Protein AF-A0A819VHS1-F1 (afdb_monomer)

pLDDT: mean 75.36, std 14.74, range [36.22, 89.0]

Mean predicted aligned error: 9.91 Å

Secondary structure (DSSP, 8-state):
---HHHHHHHHHHHHHHHHHHHHHHHHHHHH-GGGSS--------------HHHHHHHHHHHHHHHHHHHHHGGGS-HHHHHHHHHHHHHTTEETTTTEE-S---HHHHHHHHHHHHHT-

Sequence (120 aa):
MASDTDNKYLKRCLQKIIEAVNKTIDALVVINPVNSEMLPLDTDNNTFSLNEQEIKLIDDLKTTIENLLNENLSRLSGICQKYLLNFLHQYEYDSQEKKFKTNFNQSILSAFQRDLQSML

Nearest PDB structures (foldseek):
  6r80-assembly1_A-2  TM=2.748E-01  e=4.257E+00  Homo sapiens
  6kn5-assembly1_A  TM=2.823E-01  e=5.343E+00  Homo sapiens

Foldseek 3Di:
DFDPVLVVLLVVLLVQLLVLLVVLLVVVCVVCVPPPDDDDDDDDDDDPDPDPVNQVSVVVSQVSNLVSCVVRLVVHDPVSNVVVVVLVVVQVQDPVVSGGPDPDDSVNSVVSSVVSVVVD

Solvent-accessible surface area (backbone atoms only — not comparable to full-atom values): 7228 Å² total; per-residue (Å²): 131,86,50,78,66,38,53,52,53,48,49,53,50,54,49,54,44,47,53,51,49,50,53,46,50,53,50,48,46,68,75,51,56,80,81,79,63,96,74,80,94,74,91,77,95,72,79,91,68,76,50,75,66,53,52,49,49,51,51,52,45,51,53,50,46,40,50,52,43,69,73,45,45,84,74,34,48,70,66,57,37,50,54,52,48,58,54,41,40,77,57,43,34,37,82,88,80,56,41,69,71,54,84,76,46,73,70,54,49,56,48,50,48,53,54,54,61,73,74,109

Structure (mmCIF, N/CA/C/O backbone):
data_AF-A0A819VHS1-F1
#
_entry.id   AF-A0A819VHS1-F1
#
loop_
_atom_site.group_PDB
_atom_site.id
_atom_site.type_symbol
_atom_site.label_atom_id
_atom_site.label_alt_id
_atom_site.label_comp_id
_atom_site.label_asym_id
_atom_site.label_entity_id
_atom_site.label_seq_id
_atom_site.pdbx_PDB_ins_code
_atom_site.Cartn_x
_atom_site.Cartn_y
_atom_site.Cartn_z
_atom_site.occupancy
_atom_site.B_iso_or_equiv
_atom_site.auth_seq_id
_atom_site.auth_comp_id
_atom_site.auth_asym_id
_atom_site.auth_atom_id
_atom_site.pdbx_PDB_model_num
ATOM 1 N N . MET A 1 1 ? -14.353 -3.912 20.338 1.00 47.12 1 MET A N 1
ATOM 2 C CA . MET A 1 1 ? -14.991 -4.448 19.116 1.00 47.12 1 MET A CA 1
ATOM 3 C C . MET A 1 1 ? -14.845 -3.384 18.043 1.00 47.12 1 MET A C 1
ATOM 5 O O . MET A 1 1 ? -15.204 -2.251 18.327 1.00 47.12 1 MET A O 1
ATOM 9 N N . ALA A 1 2 ? -14.227 -3.687 16.898 1.00 51.56 2 ALA A N 1
ATOM 10 C CA . ALA A 1 2 ? -14.197 -2.747 15.774 1.00 51.56 2 ALA A CA 1
ATOM 11 C C . ALA A 1 2 ? -15.613 -2.649 15.191 1.00 51.56 2 ALA A C 1
ATOM 13 O O . ALA A 1 2 ? -16.274 -3.676 15.036 1.00 51.56 2 ALA A O 1
ATOM 14 N N . SER A 1 3 ? -16.099 -1.439 14.933 1.00 63.16 3 SER A N 1
ATOM 15 C CA . SER A 1 3 ? -17.453 -1.228 14.415 1.00 63.16 3 SER A CA 1
ATOM 16 C C . SER A 1 3 ? -17.517 -1.688 12.953 1.00 63.16 3 SER A C 1
ATOM 18 O O . SER A 1 3 ? -16.531 -1.556 12.229 1.00 63.16 3 SER A O 1
ATOM 20 N N . ASP A 1 4 ? -18.668 -2.160 12.467 1.00 66.50 4 ASP A N 1
ATOM 21 C CA . ASP A 1 4 ? -18.880 -2.515 11.046 1.00 66.50 4 ASP A CA 1
ATOM 22 C C . ASP A 1 4 ? -18.403 -1.419 10.067 1.00 66.50 4 ASP A C 1
ATOM 24 O O . ASP A 1 4 ? -17.891 -1.683 8.978 1.00 66.50 4 ASP A O 1
ATOM 28 N N . THR A 1 5 ? -18.525 -0.161 10.490 1.00 68.12 5 THR A N 1
ATOM 29 C CA . THR A 1 5 ? -18.048 1.025 9.776 1.00 68.12 5 THR A CA 1
ATOM 30 C C . THR A 1 5 ? -16.520 1.090 9.675 1.00 68.12 5 THR A C 1
ATOM 32 O O . THR A 1 5 ? -15.994 1.383 8.602 1.00 68.12 5 THR A O 1
ATOM 35 N N . ASP A 1 6 ? -15.798 0.774 10.754 1.00 66.94 6 ASP A N 1
ATOM 36 C CA . ASP A 1 6 ? -14.328 0.752 10.781 1.00 66.94 6 ASP A CA 1
ATOM 37 C C . ASP A 1 6 ? -13.774 -0.302 9.820 1.00 66.94 6 ASP A C 1
ATOM 39 O O . ASP A 1 6 ? -12.803 -0.059 9.102 1.00 66.94 6 ASP A O 1
ATOM 43 N N . ASN A 1 7 ? -14.445 -1.454 9.757 1.00 72.00 7 ASN A N 1
ATOM 44 C CA . AS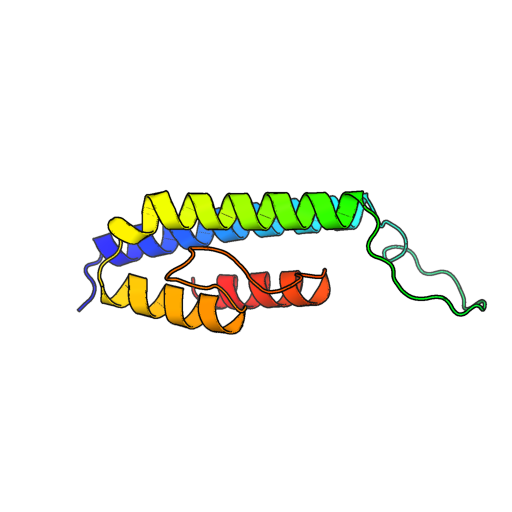N A 1 7 ? -14.056 -2.552 8.884 1.00 72.00 7 ASN A CA 1
ATOM 45 C C . ASN A 1 7 ? -14.247 -2.186 7.400 1.00 72.00 7 ASN A C 1
ATOM 47 O O . ASN A 1 7 ? -13.381 -2.455 6.570 1.00 72.00 7 ASN A O 1
ATOM 51 N N . LYS A 1 8 ? -15.324 -1.462 7.060 1.00 80.31 8 LYS A N 1
ATOM 52 C CA . LYS A 1 8 ? -15.535 -0.931 5.700 1.00 80.31 8 LYS A CA 1
ATOM 53 C C . LYS A 1 8 ? -14.456 0.070 5.283 1.00 80.31 8 LYS A C 1
ATOM 55 O O . LYS A 1 8 ? -13.996 0.017 4.142 1.00 80.31 8 LYS A O 1
ATOM 60 N N . TYR A 1 9 ? -14.042 0.969 6.178 1.00 79.44 9 TYR A N 1
ATOM 61 C CA . TYR A 1 9 ? -12.977 1.931 5.876 1.00 79.44 9 TYR A CA 1
ATOM 62 C C . TYR A 1 9 ? -11.613 1.258 5.728 1.00 79.44 9 TYR A C 1
ATOM 64 O O . TYR A 1 9 ? -10.888 1.577 4.784 1.00 79.44 9 TYR A O 1
ATOM 72 N N . LEU A 1 10 ? -11.291 0.294 6.598 1.00 80.19 10 LEU A N 1
ATOM 73 C CA . LEU A 1 10 ? -10.068 -0.499 6.489 1.00 80.19 10 LEU A CA 1
ATOM 74 C C . LEU A 1 10 ? -10.034 -1.268 5.167 1.00 80.19 10 LEU A C 1
ATOM 76 O O . LEU A 1 10 ? -9.073 -1.134 4.413 1.00 80.19 10 LEU A O 1
ATOM 80 N N . LYS A 1 11 ? -11.114 -1.987 4.843 1.00 83.75 11 LYS A N 1
ATOM 81 C CA . LYS A 1 11 ? -11.235 -2.757 3.601 1.00 83.75 11 LYS A CA 1
ATOM 82 C C . LYS A 1 11 ? -11.038 -1.872 2.372 1.00 83.75 11 LYS A C 1
ATOM 84 O O . LYS A 1 11 ? -10.274 -2.219 1.478 1.00 83.75 11 LYS A O 1
ATOM 89 N N . ARG A 1 12 ? -11.656 -0.685 2.356 1.00 84.94 12 ARG A N 1
ATOM 90 C CA . ARG A 1 12 ? -11.508 0.282 1.259 1.00 84.94 12 ARG A CA 1
ATOM 91 C C . ARG A 1 12 ? -10.085 0.841 1.151 1.00 84.94 12 ARG A C 1
ATOM 93 O O . ARG A 1 12 ? -9.609 1.054 0.041 1.00 84.94 12 ARG A O 1
ATOM 100 N N . CYS A 1 13 ? -9.420 1.093 2.279 1.00 84.88 13 CYS A N 1
ATOM 101 C CA . CYS A 1 13 ? -8.026 1.538 2.301 1.00 84.88 13 CYS A CA 1
ATOM 102 C C . CYS A 1 13 ? -7.103 0.458 1.717 1.00 84.88 13 CYS A C 1
ATOM 104 O O . CYS A 1 13 ? -6.361 0.726 0.774 1.00 84.88 13 CYS A O 1
ATOM 106 N N . LEU A 1 14 ? -7.232 -0.779 2.206 1.00 84.94 14 LEU A N 1
ATOM 107 C CA . LEU A 1 14 ? -6.472 -1.934 1.728 1.00 84.94 14 LEU A CA 1
ATOM 108 C C . LEU A 1 14 ? -6.696 -2.184 0.232 1.00 84.94 14 LEU A C 1
ATOM 110 O O . LEU A 1 14 ? -5.733 -2.365 -0.503 1.00 84.94 14 LEU A O 1
ATOM 114 N N . GLN A 1 15 ? -7.943 -2.110 -0.245 1.00 86.88 15 GLN A N 1
ATOM 115 C CA . GLN A 1 15 ? -8.264 -2.259 -1.668 1.00 86.88 15 GLN A CA 1
ATOM 116 C C . GLN A 1 15 ? -7.560 -1.220 -2.546 1.00 86.88 15 GLN A C 1
ATOM 118 O O . GLN A 1 15 ? -6.989 -1.586 -3.568 1.00 86.88 15 GLN A O 1
ATOM 123 N N . LYS A 1 16 ? -7.533 0.055 -2.132 1.00 86.81 16 LYS A N 1
ATOM 124 C CA . LYS A 1 16 ? -6.816 1.101 -2.878 1.00 86.81 16 LYS A CA 1
ATOM 125 C C . LYS A 1 16 ? -5.309 0.851 -2.930 1.00 86.81 16 LYS A C 1
ATOM 127 O O . LYS A 1 16 ? -4.693 1.088 -3.965 1.00 86.81 16 LYS A O 1
ATOM 132 N N . ILE A 1 17 ? -4.725 0.385 -1.824 1.00 86.25 17 ILE A N 1
ATOM 133 C CA . ILE A 1 17 ? -3.302 0.030 -1.764 1.00 86.25 17 ILE A CA 1
ATOM 134 C C . ILE A 1 17 ? -3.030 -1.151 -2.704 1.00 86.25 17 ILE A C 1
ATOM 136 O O . ILE A 1 17 ? -2.105 -1.081 -3.504 1.00 86.25 17 ILE A O 1
ATOM 140 N N . ILE A 1 18 ? -3.867 -2.191 -2.680 1.00 86.12 18 ILE A N 1
ATOM 141 C CA . ILE A 1 18 ? -3.744 -3.353 -3.574 1.00 86.12 18 ILE A CA 1
ATOM 142 C C . ILE A 1 18 ? -3.876 -2.944 -5.043 1.00 86.12 18 ILE A C 1
ATOM 144 O O . ILE A 1 18 ? -3.087 -3.397 -5.863 1.00 86.12 18 ILE A O 1
ATOM 148 N N . GLU A 1 19 ? -4.823 -2.071 -5.393 1.00 87.62 19 GLU A N 1
ATOM 149 C CA . GLU A 1 19 ? -4.942 -1.553 -6.762 1.00 87.62 19 GLU A CA 1
ATOM 150 C C . GLU A 1 19 ? -3.685 -0.798 -7.207 1.00 87.62 19 GLU A C 1
ATOM 152 O O . GLU A 1 19 ? -3.254 -0.962 -8.348 1.00 87.62 19 GLU A O 1
ATOM 157 N N . ALA A 1 20 ? -3.088 0.013 -6.327 1.00 85.56 20 ALA A N 1
ATOM 158 C CA . ALA A 1 20 ? -1.840 0.708 -6.629 1.00 85.56 20 ALA A CA 1
ATOM 159 C C . ALA A 1 20 ? -0.691 -0.288 -6.846 1.00 85.56 20 ALA A C 1
ATOM 161 O O . ALA A 1 20 ? 0.013 -0.197 -7.849 1.00 85.56 20 ALA A O 1
ATOM 162 N N . VAL A 1 21 ? -0.557 -1.281 -5.962 1.00 85.00 21 VAL A N 1
ATOM 163 C CA . VAL A 1 21 ? 0.468 -2.330 -6.065 1.00 85.00 21 VAL A CA 1
ATOM 164 C C . VAL A 1 21 ? 0.296 -3.146 -7.348 1.00 85.00 21 VAL A C 1
ATOM 166 O O . VAL A 1 21 ? 1.271 -3.335 -8.068 1.00 85.00 21 VAL A O 1
ATOM 169 N N . ASN A 1 22 ? -0.928 -3.570 -7.681 1.00 84.56 22 ASN A N 1
ATOM 170 C CA . ASN A 1 22 ? -1.216 -4.312 -8.911 1.00 84.56 22 ASN A CA 1
ATOM 171 C C . ASN A 1 22 ? -0.817 -3.510 -10.152 1.00 84.56 22 ASN A C 1
ATOM 173 O O . ASN A 1 22 ? -0.108 -4.030 -11.003 1.00 84.56 22 ASN A O 1
ATOM 177 N N . LYS A 1 23 ? -1.196 -2.225 -10.220 1.00 84.81 23 LYS A N 1
ATOM 178 C CA . LYS A 1 23 ? -0.819 -1.349 -11.341 1.00 84.81 23 LYS A CA 1
ATOM 179 C C . LYS A 1 23 ? 0.692 -1.230 -11.501 1.00 84.81 23 LYS A C 1
ATOM 181 O O . LYS A 1 23 ? 1.182 -1.226 -12.626 1.00 84.81 23 LYS A O 1
ATOM 186 N N . THR A 1 24 ? 1.426 -1.131 -10.396 1.00 83.25 24 THR A N 1
ATOM 187 C CA . THR A 1 24 ? 2.890 -1.079 -10.437 1.00 83.25 24 THR A CA 1
ATOM 188 C C . THR A 1 24 ? 3.487 -2.415 -10.863 1.00 83.25 24 THR A C 1
ATOM 190 O O . THR A 1 24 ? 4.408 -2.414 -11.670 1.00 83.25 24 THR A O 1
ATOM 193 N N . ILE A 1 25 ? 2.959 -3.547 -10.389 1.00 81.00 25 ILE A N 1
ATOM 194 C CA . ILE A 1 25 ? 3.399 -4.880 -10.828 1.00 81.00 25 ILE A CA 1
ATOM 195 C C . ILE A 1 25 ? 3.148 -5.059 -12.329 1.00 81.00 25 ILE A C 1
ATOM 197 O O . ILE A 1 25 ? 4.067 -5.450 -13.043 1.00 81.00 25 ILE A O 1
ATOM 201 N N . ASP A 1 26 ? 1.959 -4.709 -12.823 1.00 81.50 26 ASP A N 1
ATOM 202 C CA . ASP A 1 26 ? 1.631 -4.773 -14.251 1.00 81.50 26 ASP A CA 1
ATOM 203 C C . ASP A 1 26 ? 2.573 -3.883 -15.078 1.00 81.50 26 ASP A C 1
ATOM 205 O O . ASP A 1 26 ? 3.097 -4.309 -16.106 1.00 81.50 26 ASP A O 1
ATOM 209 N N . ALA A 1 27 ? 2.862 -2.665 -14.606 1.00 79.25 27 ALA A N 1
ATOM 210 C CA . ALA A 1 27 ? 3.806 -1.764 -15.265 1.00 79.25 27 ALA A CA 1
ATOM 211 C C . ALA A 1 27 ? 5.244 -2.315 -15.270 1.00 79.25 27 ALA A C 1
ATOM 213 O O . ALA A 1 27 ? 5.942 -2.183 -16.275 1.00 79.25 27 ALA A O 1
ATOM 214 N N . LEU A 1 28 ? 5.677 -2.971 -14.189 1.00 75.12 28 LEU A N 1
ATOM 215 C CA . LEU A 1 28 ? 6.983 -3.633 -14.112 1.00 75.12 28 LEU A CA 1
ATOM 216 C C . LEU A 1 28 ? 7.073 -4.829 -15.073 1.00 75.12 28 LEU A C 1
ATOM 218 O O . LEU A 1 28 ? 8.093 -4.988 -15.738 1.00 75.12 28 LEU A O 1
ATOM 222 N N . VAL A 1 29 ? 6.007 -5.627 -15.210 1.00 72.75 29 VAL A N 1
ATOM 223 C CA . VAL A 1 29 ? 5.942 -6.742 -16.177 1.00 72.75 29 VAL A CA 1
ATOM 224 C C . VAL A 1 29 ? 6.040 -6.237 -17.621 1.00 72.75 29 VAL A C 1
ATOM 226 O O . VAL A 1 29 ? 6.711 -6.857 -18.442 1.00 72.75 29 VAL A O 1
ATOM 229 N N . VAL A 1 30 ? 5.420 -5.095 -17.935 1.00 72.19 30 VAL A N 1
ATOM 230 C CA . VAL A 1 30 ? 5.503 -4.473 -19.269 1.00 72.19 30 VAL A CA 1
ATOM 231 C C . VAL A 1 30 ? 6.905 -3.925 -19.563 1.00 72.19 30 VAL A C 1
ATOM 233 O O . VAL A 1 30 ? 7.368 -4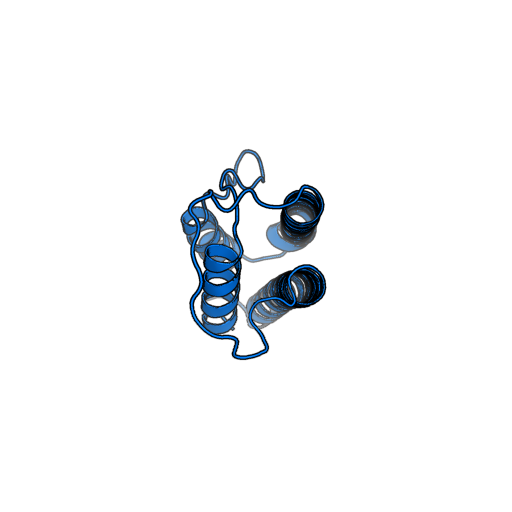.024 -20.697 1.00 72.19 30 VAL A O 1
ATOM 236 N N . ILE A 1 31 ? 7.585 -3.354 -18.563 1.00 66.38 31 ILE A N 1
ATOM 237 C CA . ILE A 1 31 ? 8.948 -2.808 -18.710 1.00 66.38 31 ILE A CA 1
ATOM 238 C C . ILE A 1 31 ? 9.996 -3.920 -18.795 1.00 66.38 31 ILE A C 1
ATOM 240 O O . ILE A 1 31 ? 11.007 -3.753 -19.475 1.00 66.38 31 ILE A O 1
ATOM 244 N N . ASN A 1 32 ? 9.746 -5.058 -18.148 1.00 62.38 32 ASN A N 1
ATOM 245 C CA . ASN A 1 32 ? 10.657 -6.194 -18.109 1.00 62.38 32 ASN A CA 1
ATOM 246 C C . ASN A 1 32 ? 9.991 -7.452 -18.717 1.00 62.38 32 ASN A C 1
ATOM 248 O O . ASN A 1 32 ? 9.676 -8.407 -18.002 1.00 62.38 32 ASN A O 1
ATOM 252 N N . PRO A 1 33 ? 9.771 -7.493 -20.051 1.00 54.34 33 PRO A N 1
ATOM 253 C CA . PRO A 1 33 ? 9.080 -8.606 -20.710 1.00 54.34 33 PRO A CA 1
ATOM 254 C C . PRO A 1 33 ? 9.885 -9.922 -20.717 1.00 54.34 33 PRO A C 1
ATOM 256 O O . PRO A 1 33 ? 9.358 -10.964 -21.106 1.00 54.34 33 PRO A O 1
ATOM 259 N N . VAL A 1 34 ? 11.146 -9.903 -20.262 1.00 51.00 34 VAL A N 1
ATOM 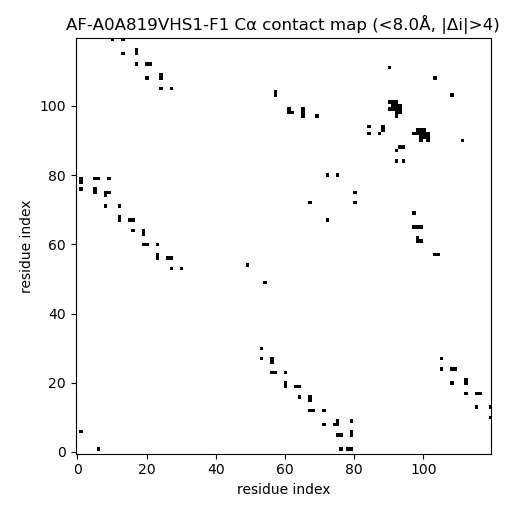260 C CA . VAL A 1 34 ? 12.137 -10.991 -20.400 1.00 51.00 34 VAL A CA 1
ATOM 261 C C . VAL A 1 34 ? 11.763 -12.283 -19.651 1.00 51.00 34 VAL A C 1
ATOM 263 O O . VAL A 1 34 ? 12.334 -13.329 -19.933 1.00 51.00 34 VAL A O 1
ATOM 266 N N . ASN A 1 35 ? 10.756 -12.276 -18.771 1.00 47.94 35 ASN A N 1
ATOM 267 C CA . ASN A 1 35 ? 10.335 -13.481 -18.039 1.00 47.94 35 ASN A CA 1
ATOM 268 C C . ASN A 1 35 ? 9.035 -14.146 -18.531 1.00 47.94 35 ASN A C 1
ATOM 270 O O . ASN A 1 35 ? 8.600 -15.111 -17.903 1.00 47.94 35 ASN A O 1
ATOM 274 N N . SER A 1 36 ? 8.400 -13.680 -19.616 1.00 44.91 36 SER A N 1
ATOM 275 C CA . SER A 1 36 ? 7.146 -14.303 -20.095 1.00 44.91 36 SER A CA 1
ATOM 276 C C . SER A 1 36 ? 7.299 -15.319 -21.228 1.00 44.91 36 SER A C 1
ATOM 278 O O . SER A 1 36 ? 6.354 -16.063 -21.477 1.00 44.91 36 SER A O 1
ATOM 280 N N . GLU A 1 37 ? 8.463 -15.437 -21.871 1.00 42.53 37 GLU A N 1
ATOM 281 C CA . GLU A 1 37 ? 8.6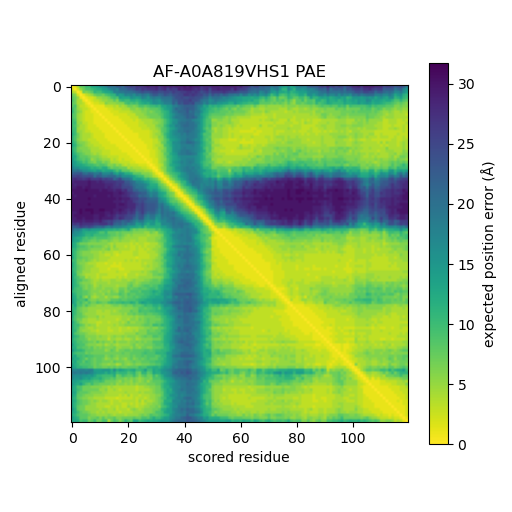72 -16.449 -22.912 1.00 42.53 37 GLU A CA 1
ATOM 282 C C . GLU A 1 37 ? 9.996 -17.195 -22.722 1.00 42.53 37 GLU A C 1
ATOM 284 O O . GLU A 1 37 ? 11.088 -16.639 -22.745 1.00 42.53 37 GLU A O 1
ATOM 289 N N . MET A 1 38 ? 9.845 -18.497 -22.507 1.00 49.31 38 MET A N 1
ATOM 290 C CA . MET A 1 38 ? 10.844 -19.557 -22.544 1.00 49.31 38 MET A CA 1
ATOM 291 C C . MET A 1 38 ? 11.915 -19.317 -23.631 1.00 49.31 38 MET A C 1
ATOM 293 O O . MET A 1 38 ? 11.635 -19.495 -24.814 1.00 49.31 38 MET A O 1
ATOM 297 N N . LEU A 1 39 ? 13.151 -18.983 -23.245 1.00 37.88 39 LEU A N 1
ATOM 298 C CA . LEU A 1 39 ? 14.329 -19.039 -24.121 1.00 37.88 39 LEU A CA 1
ATOM 299 C C . LEU A 1 39 ? 15.527 -19.663 -23.377 1.00 37.88 39 LEU A C 1
ATOM 301 O O . LEU A 1 39 ? 15.634 -19.517 -22.157 1.00 37.88 39 LEU A O 1
ATOM 305 N N . PRO A 1 40 ? 16.369 -20.447 -24.079 1.00 44.06 40 PRO A N 1
ATOM 306 C CA . PRO A 1 40 ? 17.339 -21.346 -23.465 1.00 44.06 40 PRO A CA 1
ATOM 307 C C . PRO A 1 40 ? 18.521 -20.596 -22.842 1.00 44.06 40 PRO A C 1
ATOM 309 O O . PRO A 1 40 ? 18.876 -19.505 -23.275 1.00 44.06 40 PRO A O 1
ATOM 312 N N . LEU A 1 41 ? 19.115 -21.241 -21.830 1.00 58.19 41 LEU A N 1
ATOM 313 C CA . LEU A 1 41 ? 20.385 -20.899 -21.187 1.00 58.19 41 LEU A CA 1
ATOM 314 C C . LEU A 1 41 ? 21.409 -20.351 -22.192 1.00 58.19 41 LEU A C 1
ATOM 316 O O . LEU A 1 41 ? 21.888 -21.110 -23.027 1.00 58.19 41 LEU A O 1
ATOM 320 N N . ASP A 1 42 ? 21.833 -19.104 -22.004 1.00 38.88 42 ASP A N 1
ATOM 321 C CA . ASP A 1 42 ? 23.206 -18.705 -22.295 1.00 38.88 42 ASP A CA 1
ATOM 322 C C . ASP A 1 42 ? 23.629 -17.550 -21.376 1.00 38.88 42 ASP A C 1
ATOM 324 O O . ASP A 1 42 ? 23.086 -16.450 -21.409 1.00 38.88 4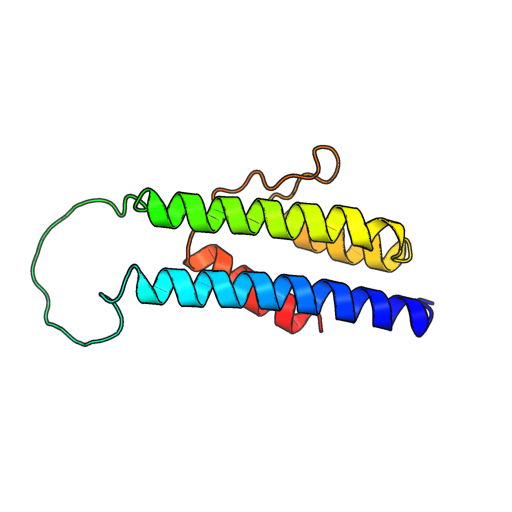2 ASP A O 1
ATOM 328 N N . THR A 1 43 ? 24.544 -17.896 -20.471 1.00 48.00 43 THR A N 1
ATOM 329 C CA . THR A 1 43 ? 25.766 -17.158 -20.138 1.00 48.00 43 THR A CA 1
ATOM 330 C C . THR A 1 43 ? 25.706 -15.626 -20.235 1.00 48.00 43 THR A C 1
ATOM 332 O O . THR A 1 43 ? 25.840 -15.067 -21.313 1.00 48.00 43 THR A O 1
ATOM 335 N N . ASP A 1 44 ? 25.586 -14.924 -19.105 1.00 37.50 44 ASP A N 1
ATOM 336 C CA . ASP A 1 44 ? 26.738 -14.274 -18.459 1.00 37.50 44 ASP A CA 1
ATOM 337 C C . ASP A 1 44 ? 26.327 -13.567 -17.157 1.00 37.50 44 ASP A C 1
ATOM 339 O O . ASP A 1 44 ? 25.197 -13.110 -16.975 1.00 37.50 44 ASP A O 1
ATOM 343 N N . ASN A 1 45 ? 27.276 -13.489 -16.231 1.00 45.19 45 ASN A N 1
ATOM 344 C CA . ASN A 1 45 ? 27.158 -12.697 -15.018 1.00 45.19 45 ASN A CA 1
ATOM 345 C C . ASN A 1 45 ? 26.931 -11.226 -15.383 1.00 45.19 45 ASN A C 1
ATOM 347 O O . ASN A 1 45 ? 27.782 -10.630 -16.034 1.00 45.19 45 ASN A O 1
ATOM 351 N N . ASN A 1 46 ? 25.862 -10.615 -14.871 1.00 36.22 46 ASN A N 1
ATOM 352 C CA . ASN A 1 46 ? 25.951 -9.326 -14.183 1.00 36.22 46 ASN A CA 1
ATOM 353 C C . ASN A 1 46 ? 24.601 -8.954 -13.561 1.00 36.22 46 ASN A C 1
ATOM 355 O O . ASN A 1 46 ? 23.642 -8.636 -14.249 1.00 36.22 46 ASN A O 1
ATOM 359 N N . THR A 1 47 ? 24.575 -9.009 -12.230 1.00 37.22 47 THR A N 1
ATOM 360 C CA . THR A 1 47 ? 23.955 -8.024 -11.334 1.00 37.22 47 THR A CA 1
ATOM 361 C C . THR A 1 47 ? 22.700 -7.333 -11.879 1.00 37.22 47 THR A C 1
ATOM 363 O O . THR A 1 47 ? 22.796 -6.379 -12.645 1.00 37.22 47 THR A O 1
ATOM 366 N N . 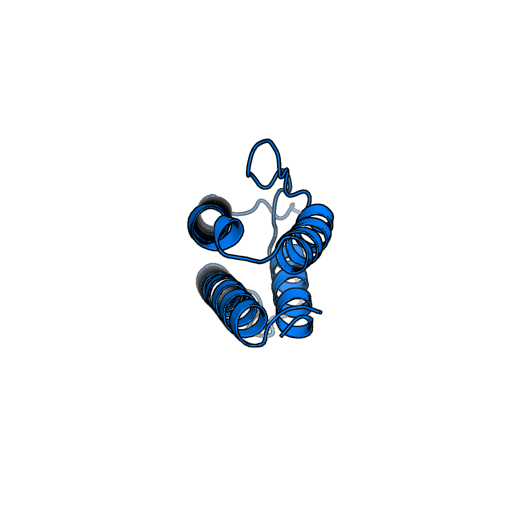PHE A 1 48 ? 21.527 -7.786 -11.423 1.00 43.19 48 PHE A N 1
ATOM 367 C CA . PHE A 1 48 ? 20.245 -7.094 -11.581 1.00 43.19 48 PHE A CA 1
ATOM 368 C C . PHE A 1 48 ? 20.328 -5.683 -10.972 1.00 43.19 48 PHE A C 1
ATOM 370 O O . PHE A 1 48 ? 19.986 -5.466 -9.809 1.00 43.19 48 PHE A O 1
ATOM 377 N N . SER A 1 49 ? 20.812 -4.718 -11.745 1.00 45.22 49 SER A N 1
ATOM 378 C CA . SER A 1 49 ? 20.576 -3.306 -11.480 1.00 45.22 49 SER A CA 1
ATOM 379 C C . SER A 1 49 ? 19.137 -3.040 -11.888 1.00 45.22 49 SER A C 1
ATOM 381 O O . SER A 1 49 ? 18.811 -3.171 -13.064 1.00 45.22 49 SER A O 1
ATOM 383 N N . LEU A 1 50 ? 18.273 -2.714 -10.924 1.00 54.16 50 LEU A N 1
ATOM 384 C CA . LEU A 1 50 ? 16.952 -2.164 -11.231 1.00 54.16 50 LEU A CA 1
ATOM 385 C C . LEU A 1 50 ? 17.150 -1.011 -12.224 1.00 54.16 50 LEU A C 1
ATOM 387 O O . LEU A 1 50 ? 17.919 -0.085 -11.945 1.00 54.16 50 LEU A O 1
ATOM 391 N N . ASN A 1 51 ? 16.494 -1.074 -13.380 1.00 67.94 51 ASN A N 1
ATOM 392 C CA . ASN A 1 51 ? 16.544 0.013 -14.351 1.00 67.94 51 ASN A CA 1
ATOM 393 C C . ASN A 1 51 ? 15.948 1.272 -13.695 1.00 67.94 51 ASN A C 1
ATOM 395 O O . ASN A 1 51 ? 15.008 1.178 -12.908 1.00 67.94 51 ASN A O 1
ATOM 399 N N . GLU A 1 52 ? 16.451 2.469 -14.015 1.00 70.12 52 GLU A N 1
ATOM 400 C CA . GLU A 1 52 ? 15.984 3.735 -13.406 1.00 70.12 52 GLU A CA 1
ATOM 401 C C . GLU A 1 52 ? 14.452 3.907 -13.473 1.00 70.12 52 GLU A C 1
ATOM 403 O O . GLU A 1 52 ? 13.841 4.512 -12.593 1.00 70.12 52 GLU A O 1
ATOM 408 N N . GLN A 1 53 ? 13.815 3.326 -14.495 1.00 69.00 53 GLN A N 1
ATOM 409 C CA . GLN A 1 53 ? 12.360 3.277 -14.645 1.00 69.00 53 GLN A CA 1
ATOM 410 C C . GLN A 1 53 ? 11.666 2.387 -13.602 1.00 69.00 53 GLN A C 1
ATOM 412 O O . GLN A 1 53 ? 10.611 2.765 -13.097 1.00 69.00 53 GLN A O 1
ATOM 417 N N . GLU A 1 54 ? 12.250 1.239 -13.253 1.00 71.81 54 GLU A N 1
ATOM 418 C CA . GLU A 1 54 ? 11.736 0.352 -12.203 1.00 71.81 54 GLU A CA 1
ATOM 419 C C . GLU A 1 54 ? 11.851 1.032 -10.838 1.00 71.81 54 GLU A C 1
ATOM 421 O O . GLU A 1 54 ? 10.879 1.062 -10.088 1.00 71.81 54 GLU A O 1
ATOM 426 N N . ILE A 1 55 ? 12.997 1.663 -10.551 1.00 77.88 55 ILE A N 1
ATOM 427 C CA . ILE A 1 55 ? 13.199 2.437 -9.315 1.00 77.88 55 ILE A CA 1
ATOM 428 C C . ILE A 1 55 ? 12.147 3.544 -9.211 1.00 77.88 55 ILE A C 1
ATOM 430 O O . ILE A 1 55 ? 11.490 3.678 -8.180 1.00 77.88 55 ILE A O 1
ATOM 434 N N . LYS A 1 56 ? 11.921 4.284 -10.302 1.00 80.56 56 LYS A N 1
ATOM 435 C CA . LYS A 1 56 ? 10.927 5.357 -10.337 1.00 80.56 56 LYS A CA 1
ATOM 436 C C . LYS A 1 56 ? 9.505 4.849 -10.098 1.00 80.56 56 LYS A C 1
ATOM 438 O O . LYS A 1 56 ? 8.790 5.435 -9.295 1.00 80.56 56 LYS A O 1
ATOM 443 N N . LEU A 1 57 ? 9.097 3.753 -10.743 1.00 81.75 57 LEU A N 1
ATOM 444 C CA . LEU A 1 57 ? 7.772 3.159 -10.521 1.00 81.75 57 LEU A CA 1
ATOM 445 C C . LEU A 1 57 ? 7.568 2.704 -9.075 1.00 81.75 57 LEU A C 1
ATOM 447 O O . LEU A 1 57 ? 6.472 2.826 -8.525 1.00 81.75 57 LEU A O 1
ATOM 451 N N . ILE A 1 58 ? 8.620 2.160 -8.471 1.00 82.88 58 ILE A N 1
ATOM 452 C CA . ILE A 1 58 ? 8.606 1.699 -7.090 1.00 82.88 58 ILE A CA 1
ATOM 453 C C . ILE A 1 58 ? 8.511 2.886 -6.124 1.00 82.88 58 ILE A C 1
ATOM 455 O O . ILE A 1 58 ? 7.733 2.833 -5.171 1.00 82.88 58 ILE A O 1
ATOM 459 N N . ASP A 1 59 ? 9.243 3.969 -6.371 1.00 84.81 59 ASP A N 1
ATOM 460 C CA . ASP A 1 59 ? 9.169 5.176 -5.544 1.00 84.81 59 ASP A CA 1
ATOM 461 C C . ASP A 1 59 ? 7.832 5.919 -5.713 1.00 84.81 59 ASP A C 1
ATOM 463 O O . ASP A 1 59 ? 7.254 6.387 -4.723 1.00 84.81 59 ASP A O 1
ATOM 467 N N . ASP A 1 60 ? 7.270 5.944 -6.925 1.00 85.75 60 ASP A N 1
ATOM 468 C CA . ASP A 1 60 ? 5.923 6.465 -7.188 1.00 85.75 60 ASP A CA 1
ATOM 469 C C . ASP A 1 60 ? 4.856 5.634 -6.448 1.00 85.75 60 ASP A C 1
ATOM 471 O O . ASP A 1 60 ? 3.909 6.185 -5.869 1.00 85.75 60 ASP A O 1
ATOM 475 N N . LEU A 1 61 ? 5.025 4.306 -6.393 1.00 86.31 61 LEU A N 1
ATOM 476 C CA . LEU A 1 61 ? 4.161 3.420 -5.613 1.00 86.31 61 LEU A CA 1
ATOM 477 C C . LEU A 1 61 ? 4.264 3.710 -4.115 1.00 86.31 61 LEU A C 1
ATOM 479 O O . LEU A 1 61 ? 3.228 3.894 -3.475 1.00 86.31 61 LEU A O 1
ATOM 483 N N . LYS A 1 62 ? 5.478 3.778 -3.551 1.00 87.06 62 LYS A N 1
ATOM 484 C CA . LYS A 1 62 ? 5.683 4.107 -2.127 1.00 87.06 62 LYS A CA 1
ATOM 485 C C . LYS A 1 62 ? 4.981 5.413 -1.779 1.00 87.06 62 LYS A C 1
ATOM 487 O O . LYS A 1 62 ? 4.155 5.432 -0.872 1.00 87.06 62 LYS A O 1
ATOM 492 N N . THR A 1 63 ? 5.216 6.455 -2.575 1.00 88.25 63 THR A N 1
ATOM 493 C CA . THR A 1 63 ? 4.590 7.772 -2.403 1.00 88.25 63 THR A CA 1
ATOM 494 C C . THR A 1 63 ? 3.063 7.678 -2.455 1.00 88.25 63 THR A C 1
ATOM 496 O O . THR A 1 63 ? 2.359 8.286 -1.648 1.00 88.25 63 THR A O 1
ATOM 499 N N . THR A 1 64 ? 2.521 6.878 -3.377 1.00 87.94 64 THR A N 1
ATOM 500 C CA . THR A 1 64 ? 1.074 6.645 -3.485 1.00 87.94 64 THR A CA 1
ATOM 501 C C . THR A 1 64 ? 0.518 5.971 -2.232 1.00 87.94 64 THR A C 1
ATOM 503 O O . THR A 1 64 ? -0.502 6.415 -1.699 1.00 87.94 64 THR A O 1
ATOM 506 N N . ILE A 1 65 ? 1.186 4.931 -1.727 1.00 87.31 65 ILE A N 1
ATOM 507 C CA . ILE A 1 65 ? 0.777 4.226 -0.507 1.00 87.31 65 ILE A CA 1
ATOM 508 C C . ILE A 1 65 ? 0.871 5.164 0.703 1.00 87.31 65 ILE A C 1
ATOM 510 O O . ILE A 1 65 ? -0.077 5.250 1.477 1.00 87.31 65 ILE A O 1
ATOM 514 N N . GLU A 1 66 ? 1.961 5.915 0.845 1.00 89.00 66 GLU A N 1
ATOM 515 C CA . GLU A 1 66 ? 2.172 6.897 1.918 1.00 89.00 66 GLU A CA 1
ATOM 516 C C . GLU A 1 66 ? 1.070 7.967 1.941 1.00 89.00 66 GLU A C 1
ATOM 518 O O . GLU A 1 66 ? 0.528 8.291 3.003 1.00 89.00 66 GLU A O 1
ATOM 523 N N . ASN A 1 67 ? 0.672 8.473 0.771 1.00 88.25 67 ASN A N 1
ATOM 524 C CA . ASN A 1 67 ? -0.436 9.418 0.642 1.00 88.25 67 ASN A CA 1
ATOM 525 C C . ASN A 1 67 ? -1.776 8.779 1.032 1.00 88.25 67 ASN A C 1
ATOM 527 O O . ASN A 1 67 ? -2.519 9.348 1.834 1.00 88.25 67 ASN A O 1
ATOM 531 N N . LEU A 1 68 ? -2.063 7.567 0.544 1.00 86.44 68 LEU A N 1
ATOM 532 C CA . LEU A 1 68 ? -3.278 6.830 0.906 1.00 86.44 68 LEU A CA 1
ATOM 533 C C . LEU A 1 68 ? -3.359 6.568 2.412 1.00 86.44 68 LEU A C 1
ATOM 535 O O . LEU A 1 68 ? -4.427 6.732 3.009 1.00 86.44 68 LEU A O 1
ATOM 539 N N . LEU A 1 69 ? -2.245 6.196 3.040 1.00 86.81 69 LEU A N 1
ATOM 540 C CA . LEU A 1 69 ? -2.168 6.014 4.483 1.00 86.81 69 LEU A CA 1
ATOM 541 C C . LEU A 1 69 ? -2.418 7.342 5.196 1.00 86.81 69 LEU A C 1
ATOM 543 O O . LEU A 1 69 ? -3.287 7.405 6.058 1.00 86.81 69 LEU A O 1
ATOM 547 N N . ASN A 1 70 ? -1.761 8.432 4.809 1.00 85.88 70 ASN A N 1
ATOM 548 C CA . ASN A 1 70 ? -1.985 9.734 5.442 1.00 85.88 70 ASN A CA 1
ATOM 549 C C . ASN A 1 70 ? -3.443 10.218 5.359 1.00 85.88 70 ASN A C 1
ATOM 551 O O . ASN A 1 70 ? -3.961 10.766 6.335 1.00 85.88 70 ASN A O 1
ATOM 555 N N . GLU A 1 71 ? -4.124 9.976 4.239 1.00 85.56 71 GLU A N 1
ATOM 556 C CA . GLU A 1 71 ? -5.524 10.367 4.045 1.00 85.56 71 GLU A CA 1
ATOM 557 C C . GLU A 1 71 ? -6.523 9.510 4.834 1.00 85.56 71 GLU A C 1
ATOM 559 O O . GLU A 1 71 ? -7.564 10.009 5.275 1.00 85.56 71 GLU A O 1
ATOM 564 N N . ASN A 1 72 ? -6.24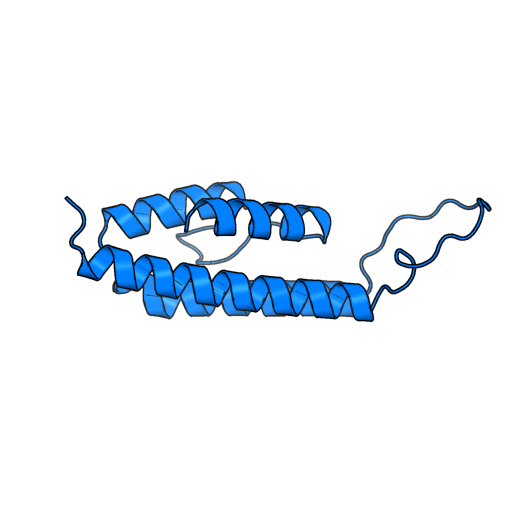6 8.209 4.974 1.00 82.56 72 ASN A N 1
ATOM 565 C CA . ASN A 1 72 ? -7.228 7.242 5.470 1.00 82.56 72 ASN A CA 1
ATOM 566 C C . ASN A 1 72 ? -6.935 6.761 6.894 1.00 82.56 72 ASN A C 1
ATOM 568 O O . ASN A 1 72 ? -7.869 6.403 7.607 1.00 82.56 72 ASN A O 1
ATOM 572 N N . LEU A 1 73 ? -5.679 6.784 7.344 1.00 81.25 73 LEU A N 1
ATOM 573 C CA . LEU A 1 73 ? -5.266 6.199 8.621 1.00 81.25 73 LEU A CA 1
ATOM 574 C C . LEU A 1 73 ? -5.906 6.926 9.805 1.00 81.25 73 LEU A C 1
ATOM 576 O O . LEU A 1 73 ? -6.422 6.261 10.693 1.00 81.25 73 LEU A O 1
ATOM 580 N N . SER A 1 74 ? -6.025 8.257 9.757 1.00 81.69 74 SER A N 1
ATOM 581 C CA . SER A 1 74 ? -6.739 9.053 10.774 1.00 81.69 74 SER A CA 1
ATOM 582 C C . SER A 1 74 ? -8.234 8.720 10.900 1.00 81.69 74 SER A C 1
ATOM 584 O O . SER A 1 74 ? -8.835 8.996 11.935 1.00 81.69 74 SER A O 1
ATOM 586 N N . ARG A 1 75 ? -8.833 8.112 9.866 1.00 81.31 75 ARG A N 1
ATOM 587 C CA . ARG A 1 75 ? -10.248 7.704 9.830 1.00 81.31 75 ARG A CA 1
ATOM 588 C C . ARG A 1 75 ? -10.475 6.272 10.313 1.00 81.31 75 ARG A C 1
ATOM 590 O O . ARG A 1 75 ? -11.622 5.877 10.495 1.00 81.31 75 ARG A O 1
ATOM 597 N N . LEU A 1 76 ? -9.410 5.490 10.484 1.00 80.06 76 LEU A N 1
ATOM 598 C CA . LEU A 1 76 ? -9.479 4.131 11.013 1.00 80.06 76 LEU A CA 1
ATOM 599 C C . LEU A 1 76 ? -9.532 4.164 12.544 1.00 80.06 76 LEU A C 1
ATOM 601 O O . LEU A 1 76 ? -8.846 4.975 13.165 1.00 80.06 76 LEU A O 1
ATOM 605 N N . SER A 1 77 ? -10.271 3.242 13.168 1.00 81.81 77 SER A N 1
ATOM 606 C CA . SER A 1 77 ? -10.160 3.023 14.617 1.00 81.81 77 SER A CA 1
ATOM 607 C C . SER A 1 77 ? -8.725 2.673 15.030 1.00 81.81 77 SER A C 1
ATOM 609 O O . SER A 1 77 ? -7.976 2.064 14.264 1.00 81.81 77 SER A O 1
ATOM 611 N N . GLY A 1 78 ? -8.348 2.977 16.277 1.00 82.19 78 GLY A N 1
ATOM 612 C CA . GLY A 1 78 ? -6.998 2.698 16.787 1.00 82.19 78 GLY A CA 1
ATOM 613 C C . GLY A 1 78 ? -6.574 1.225 16.680 1.00 82.19 78 GLY A C 1
ATOM 614 O O . GLY A 1 78 ? -5.394 0.937 16.496 1.00 82.19 78 GLY A O 1
ATOM 615 N N . ILE A 1 79 ? -7.526 0.284 16.720 1.00 83.25 79 ILE A N 1
ATOM 616 C CA . ILE A 1 79 ? -7.256 -1.148 16.514 1.00 83.25 79 ILE A CA 1
ATOM 617 C C . ILE A 1 79 ? -6.880 -1.414 15.051 1.00 83.25 79 ILE A C 1
ATOM 619 O O . ILE A 1 79 ? -5.863 -2.054 14.791 1.00 83.25 79 ILE A O 1
ATOM 623 N N . CYS A 1 80 ? -7.661 -0.893 14.100 1.00 82.38 80 CYS A N 1
ATOM 624 C CA . CYS A 1 80 ? -7.390 -1.029 12.667 1.00 82.38 80 CYS A CA 1
ATOM 625 C C . CYS A 1 80 ? -6.088 -0.322 12.263 1.00 82.38 80 CYS A C 1
ATOM 627 O O . CYS A 1 80 ? -5.305 -0.887 11.504 1.00 82.38 80 CYS A O 1
ATOM 629 N N . GLN A 1 81 ? -5.823 0.870 12.811 1.00 84.38 81 GLN A N 1
ATOM 630 C CA . GLN A 1 81 ? -4.552 1.574 12.616 1.00 84.38 81 GLN A CA 1
ATOM 631 C C . GLN A 1 81 ? -3.379 0.729 13.106 1.00 84.38 81 GLN A C 1
ATOM 633 O O . GLN A 1 81 ? -2.427 0.528 12.363 1.00 84.38 81 GLN A O 1
ATOM 638 N N . LYS A 1 82 ? -3.451 0.198 14.333 1.00 85.88 82 LYS A N 1
ATOM 639 C CA . LYS A 1 82 ? -2.376 -0.620 14.906 1.00 85.88 82 LYS A CA 1
ATOM 640 C C . LYS A 1 82 ? -2.145 -1.901 14.108 1.00 85.88 82 LYS A C 1
ATOM 642 O O . LYS A 1 82 ? -0.999 -2.279 13.902 1.00 85.88 82 LYS A O 1
ATOM 647 N N . TYR A 1 83 ? -3.212 -2.546 13.641 1.00 84.62 83 TYR A N 1
ATOM 648 C CA . TYR A 1 83 ? -3.116 -3.733 12.793 1.00 84.62 83 TYR A CA 1
ATOM 649 C C . TYR A 1 83 ? -2.407 -3.427 11.465 1.00 84.62 83 TYR A C 1
ATOM 651 O O . TYR A 1 83 ? -1.440 -4.100 11.117 1.00 84.62 83 TYR A O 1
ATOM 659 N N . LEU A 1 84 ? -2.827 -2.359 10.778 1.00 85.00 84 LEU A N 1
ATOM 660 C CA . LEU A 1 84 ? -2.224 -1.920 9.519 1.00 85.00 84 LEU A CA 1
ATOM 661 C C . LEU A 1 84 ? -0.766 -1.477 9.703 1.00 85.00 84 LEU A C 1
ATOM 663 O O . LEU A 1 84 ? 0.098 -1.873 8.932 1.00 85.00 84 LEU A O 1
ATOM 667 N N . LEU A 1 85 ? -0.469 -0.695 10.742 1.00 87.56 85 LEU A N 1
ATOM 668 C CA . LEU A 1 85 ? 0.890 -0.236 11.033 1.00 87.56 85 LEU A CA 1
ATOM 669 C C . LEU A 1 85 ? 1.823 -1.389 11.409 1.00 87.56 85 LEU A C 1
ATOM 671 O O . LEU A 1 85 ? 2.961 -1.398 10.956 1.00 87.56 85 LEU A O 1
ATOM 675 N N . ASN A 1 86 ? 1.353 -2.375 12.180 1.00 88.56 86 ASN A N 1
ATOM 676 C CA . ASN A 1 86 ? 2.142 -3.568 12.492 1.00 88.56 86 ASN A CA 1
ATOM 677 C C . ASN A 1 86 ? 2.508 -4.352 11.229 1.00 88.56 86 ASN A C 1
ATOM 679 O O . ASN A 1 86 ? 3.621 -4.857 11.132 1.00 88.56 86 ASN A O 1
ATOM 683 N N . PHE A 1 87 ? 1.584 -4.446 10.272 1.00 88.31 87 PHE A N 1
ATOM 684 C CA . PHE A 1 87 ? 1.852 -5.062 8.978 1.00 88.31 87 PHE A CA 1
ATOM 685 C C . PHE A 1 87 ? 2.868 -4.264 8.166 1.00 88.31 87 PHE A C 1
ATOM 687 O O . PHE A 1 87 ? 3.887 -4.804 7.756 1.00 88.31 87 PHE A O 1
ATOM 694 N N . LEU A 1 88 ? 2.641 -2.961 8.001 1.00 87.69 88 LEU A N 1
ATOM 695 C CA . LEU A 1 88 ? 3.544 -2.087 7.253 1.00 87.69 88 LEU A CA 1
ATOM 696 C C . LEU A 1 88 ? 4.952 -2.047 7.865 1.00 87.69 88 LEU A C 1
ATOM 698 O O . LEU A 1 88 ? 5.936 -1.932 7.139 1.00 87.69 88 LEU A O 1
ATOM 702 N N . HIS A 1 89 ? 5.067 -2.197 9.185 1.00 87.31 89 HIS A N 1
ATOM 703 C CA . HIS A 1 89 ? 6.352 -2.277 9.870 1.00 87.31 89 HIS A CA 1
ATOM 704 C C . HIS A 1 89 ? 7.191 -3.491 9.433 1.00 87.31 89 HIS A C 1
ATOM 706 O O . HIS A 1 89 ? 8.414 -3.392 9.402 1.00 87.31 89 HIS A O 1
ATOM 712 N N . GLN A 1 90 ? 6.562 -4.605 9.030 1.00 86.50 90 GLN A N 1
ATOM 713 C CA . GLN A 1 90 ? 7.270 -5.768 8.462 1.00 86.50 90 GLN A CA 1
ATOM 714 C C . GLN A 1 90 ? 7.946 -5.445 7.122 1.00 86.50 90 GLN A C 1
ATOM 716 O O . GLN A 1 90 ? 8.898 -6.114 6.737 1.00 86.50 90 GLN A O 1
ATOM 721 N N . TYR A 1 91 ? 7.475 -4.396 6.449 1.00 86.62 91 TYR A N 1
ATOM 722 C CA . TYR A 1 91 ? 7.999 -3.867 5.192 1.00 86.62 91 TYR A CA 1
ATOM 723 C C . TYR A 1 91 ? 8.789 -2.564 5.413 1.00 86.62 91 TYR A C 1
ATOM 725 O O . TYR A 1 91 ? 8.785 -1.675 4.567 1.00 86.62 91 TYR A O 1
ATOM 733 N N . GLU A 1 92 ? 9.387 -2.422 6.603 1.00 86.81 92 GLU A N 1
ATOM 734 C CA . GLU A 1 92 ? 10.163 -1.265 7.079 1.00 86.81 92 GLU A CA 1
ATOM 735 C C . GLU A 1 92 ? 9.494 0.101 6.840 1.00 86.81 92 GLU A C 1
ATOM 737 O O . GLU A 1 92 ? 10.153 1.113 6.579 1.00 86.81 92 GLU A O 1
ATOM 742 N N . TYR A 1 93 ? 8.165 0.158 6.948 1.00 87.06 93 TYR A N 1
ATOM 743 C CA . TYR A 1 93 ? 7.455 1.426 7.028 1.00 87.06 93 TYR A CA 1
ATOM 744 C C . TYR A 1 93 ? 7.694 2.081 8.391 1.00 87.06 93 TYR A C 1
ATOM 746 O O . TYR A 1 93 ? 7.378 1.519 9.448 1.00 87.06 93 TYR A O 1
ATOM 754 N N . ASP A 1 94 ? 8.210 3.303 8.365 1.00 86.12 94 ASP A N 1
ATOM 755 C CA . ASP A 1 94 ? 8.351 4.142 9.541 1.00 86.12 94 ASP A CA 1
ATOM 756 C C . ASP A 1 94 ? 7.074 4.966 9.736 1.00 86.12 94 ASP A C 1
ATOM 758 O O . ASP A 1 94 ? 6.763 5.872 8.967 1.00 86.12 94 ASP A O 1
ATOM 762 N N . SER A 1 95 ? 6.320 4.655 10.789 1.00 83.19 95 SER A N 1
ATOM 763 C CA . SER A 1 95 ? 5.086 5.378 11.125 1.00 83.19 95 SER A CA 1
ATOM 764 C C . SER A 1 95 ? 5.303 6.811 11.630 1.00 83.19 95 SER A C 1
ATOM 766 O O . SER A 1 95 ? 4.373 7.615 11.550 1.00 83.19 95 SER A O 1
ATOM 768 N N . GLN A 1 96 ? 6.497 7.136 12.140 1.00 83.75 96 GLN A N 1
ATOM 769 C CA . GLN A 1 96 ? 6.864 8.483 12.586 1.00 83.75 96 GLN A CA 1
ATOM 770 C C . GLN A 1 96 ? 7.228 9.357 11.385 1.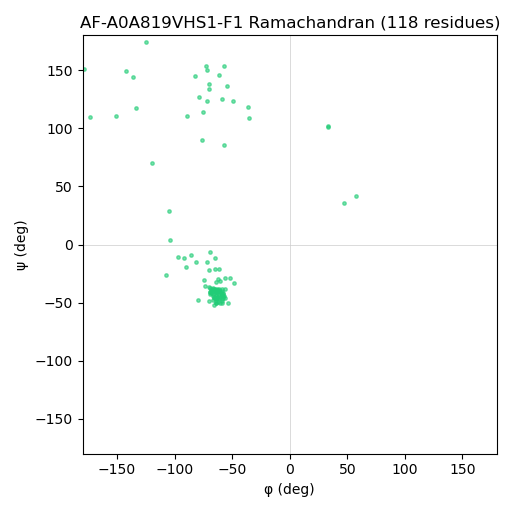00 83.75 96 GLN A C 1
ATOM 772 O O . GLN A 1 96 ? 6.716 10.467 11.250 1.00 83.75 96 GLN A O 1
ATOM 777 N N . GLU A 1 97 ? 8.063 8.833 10.485 1.00 85.94 97 GLU A N 1
ATOM 778 C CA . GLU A 1 97 ? 8.467 9.538 9.260 1.00 85.94 97 GLU A CA 1
ATOM 779 C C . GLU A 1 97 ? 7.427 9.434 8.139 1.00 85.94 97 GLU A C 1
ATOM 781 O O . GLU A 1 97 ? 7.468 10.219 7.192 1.00 85.94 97 GLU A O 1
ATOM 786 N N . LYS A 1 98 ? 6.473 8.504 8.277 1.00 85.50 98 LYS A N 1
ATOM 787 C CA . LYS A 1 98 ? 5.410 8.173 7.318 1.00 85.50 98 LYS A CA 1
ATOM 788 C C . LYS A 1 98 ? 5.960 7.762 5.955 1.00 85.50 98 LYS A C 1
ATOM 790 O O . LYS A 1 98 ? 5.445 8.202 4.929 1.00 85.50 98 LYS A O 1
ATOM 795 N N . LYS A 1 99 ? 7.027 6.960 5.970 1.00 84.81 99 LYS A N 1
ATOM 796 C CA . LYS A 1 99 ? 7.779 6.570 4.775 1.00 84.81 99 LYS A CA 1
ATOM 797 C C . LYS A 1 99 ? 8.254 5.131 4.823 1.00 84.81 99 LYS A C 1
ATOM 799 O O . LYS A 1 99 ? 8.583 4.619 5.893 1.00 84.81 99 LYS A O 1
ATOM 804 N N . PHE A 1 100 ? 8.352 4.504 3.658 1.00 83.81 100 PHE A N 1
ATOM 805 C CA . PHE A 1 100 ? 9.040 3.221 3.525 1.00 83.81 100 PHE A CA 1
ATOM 806 C C . PHE A 1 100 ? 10.555 3.417 3.495 1.00 83.81 100 PHE A C 1
ATOM 808 O O . PHE A 1 100 ? 11.075 4.173 2.673 1.00 83.81 100 PHE A O 1
ATOM 815 N N . LYS A 1 101 ? 11.267 2.704 4.371 1.00 79.94 101 LYS A N 1
ATOM 816 C CA . LYS A 1 101 ? 12.738 2.670 4.387 1.00 79.94 101 LYS A CA 1
ATOM 817 C C . LYS A 1 101 ? 13.306 1.557 3.510 1.00 79.94 101 LYS A C 1
ATOM 819 O O . LYS A 1 101 ? 14.458 1.645 3.095 1.00 79.94 101 LYS A O 1
ATOM 824 N N . THR A 1 102 ? 12.493 0.553 3.180 1.00 72.56 102 THR A N 1
ATOM 825 C CA . THR A 1 102 ? 12.900 -0.555 2.315 1.00 72.56 102 THR A CA 1
ATOM 826 C C . THR A 1 102 ? 13.077 -0.114 0.868 1.00 72.56 102 THR A C 1
ATOM 828 O O . THR A 1 102 ? 12.228 0.557 0.268 1.00 72.56 102 THR A O 1
ATOM 831 N N . ASN A 1 103 ? 14.142 -0.616 0.251 1.00 70.62 103 ASN A N 1
ATOM 832 C CA . ASN A 1 103 ? 14.239 -0.691 -1.200 1.00 70.62 103 ASN A CA 1
ATOM 833 C C . ASN A 1 103 ? 13.364 -1.846 -1.691 1.00 70.62 103 ASN A C 1
ATOM 835 O O . ASN A 1 103 ? 13.806 -2.992 -1.761 1.00 70.62 103 ASN A O 1
ATOM 839 N N . PHE A 1 104 ? 12.094 -1.550 -1.979 1.00 73.50 104 PHE A N 1
ATOM 840 C CA . PHE A 1 104 ? 11.210 -2.505 -2.640 1.00 73.50 104 PHE A CA 1
ATOM 841 C C . PHE A 1 104 ? 11.863 -2.990 -3.940 1.00 73.50 104 PHE A C 1
ATOM 843 O O . PHE A 1 104 ? 12.412 -2.208 -4.711 1.00 73.50 104 PHE A O 1
ATOM 850 N N . ASN A 1 105 ? 11.781 -4.293 -4.175 1.00 71.81 105 ASN A N 1
ATOM 851 C CA . ASN A 1 105 ? 12.054 -4.923 -5.458 1.00 71.81 105 ASN A CA 1
ATOM 852 C C . ASN A 1 105 ? 10.817 -5.741 -5.862 1.00 71.81 105 ASN A C 1
ATOM 854 O O . ASN A 1 105 ? 9.873 -5.878 -5.077 1.00 71.81 105 ASN A O 1
ATOM 858 N N . GLN A 1 106 ? 10.810 -6.300 -7.071 1.00 70.75 106 GLN A N 1
ATOM 859 C CA . GLN A 1 106 ? 9.657 -7.044 -7.587 1.00 70.75 106 GLN A CA 1
ATOM 860 C C . GLN A 1 106 ? 9.234 -8.212 -6.674 1.00 70.75 106 GLN A C 1
ATOM 862 O O . GLN A 1 106 ? 8.038 -8.435 -6.471 1.00 70.75 106 GLN A O 1
ATOM 867 N N . SER A 1 107 ? 10.192 -8.922 -6.071 1.00 75.94 107 SER A N 1
ATOM 868 C CA . SER A 1 107 ? 9.917 -10.029 -5.145 1.00 75.94 107 SER A CA 1
ATOM 869 C C . SER A 1 107 ? 9.224 -9.552 -3.867 1.00 75.94 107 SER A C 1
ATOM 871 O O . SER A 1 107 ? 8.230 -10.148 -3.451 1.00 75.94 107 SER A O 1
ATOM 873 N N . ILE A 1 108 ? 9.702 -8.454 -3.271 1.00 81.69 108 ILE A N 1
ATOM 874 C CA . ILE A 1 108 ? 9.101 -7.861 -2.066 1.00 81.69 108 ILE A CA 1
ATOM 875 C C . ILE A 1 108 ? 7.711 -7.306 -2.390 1.00 81.69 108 ILE A C 1
ATOM 877 O O . ILE A 1 108 ? 6.787 -7.518 -1.614 1.00 81.69 108 ILE A O 1
ATOM 881 N N . LEU A 1 109 ? 7.526 -6.657 -3.545 1.00 80.38 109 LEU A N 1
ATOM 882 C CA . LEU A 1 109 ? 6.214 -6.162 -3.976 1.00 80.38 109 LEU A CA 1
ATOM 883 C C . LEU A 1 109 ? 5.201 -7.288 -4.183 1.00 80.38 109 LEU A C 1
ATOM 885 O O . LEU A 1 109 ? 4.049 -7.161 -3.773 1.00 80.38 109 LEU A O 1
ATOM 889 N N . SER A 1 110 ? 5.636 -8.406 -4.763 1.00 79.62 110 SER A N 1
ATOM 890 C CA . SER A 1 110 ? 4.785 -9.583 -4.963 1.00 79.62 110 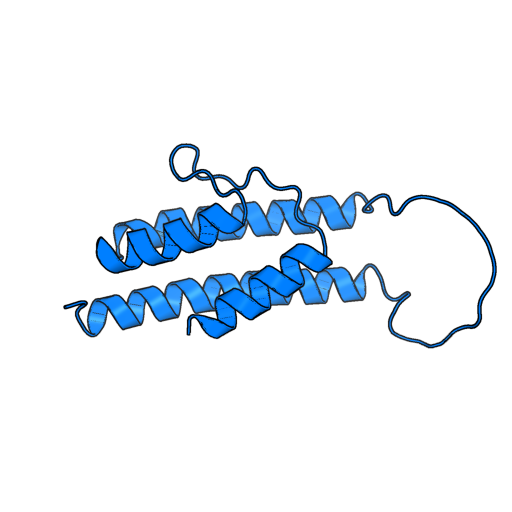SER A CA 1
ATOM 891 C C . SER A 1 110 ? 4.389 -10.237 -3.633 1.00 79.62 110 SER A C 1
ATOM 893 O O . SER A 1 110 ? 3.255 -10.694 -3.477 1.00 79.62 110 SER A O 1
ATOM 895 N N . ALA A 1 111 ? 5.303 -10.277 -2.656 1.00 85.00 111 ALA A N 1
ATOM 896 C CA . ALA A 1 111 ? 4.998 -10.731 -1.298 1.00 85.00 111 ALA A CA 1
ATOM 897 C C . ALA A 1 111 ? 4.033 -9.765 -0.590 1.00 85.00 111 ALA A C 1
ATOM 899 O O . ALA A 1 111 ? 2.990 -10.189 -0.098 1.00 85.00 111 ALA A O 1
ATOM 900 N N . PHE A 1 112 ? 4.313 -8.461 -0.659 1.00 85.56 112 PHE A N 1
ATOM 901 C CA . PHE A 1 112 ? 3.485 -7.398 -0.092 1.00 85.56 112 PHE A CA 1
ATOM 902 C C . PHE A 1 112 ? 2.047 -7.441 -0.609 1.00 85.56 112 PHE A C 1
ATOM 904 O O . PHE A 1 112 ? 1.102 -7.374 0.175 1.00 85.56 112 PHE A O 1
ATOM 911 N N . GLN A 1 113 ? 1.871 -7.610 -1.922 1.00 84.81 113 GLN A N 1
ATOM 912 C CA . GLN A 1 113 ? 0.563 -7.769 -2.555 1.00 84.81 113 GLN A CA 1
ATOM 913 C C . GLN A 1 113 ? -0.198 -8.977 -1.992 1.00 84.81 113 GLN A C 1
ATOM 915 O O . GLN A 1 113 ? -1.374 -8.863 -1.645 1.00 84.81 113 GLN A O 1
ATOM 920 N N . ARG A 1 114 ? 0.464 -10.137 -1.910 1.00 84.38 114 ARG A N 1
ATOM 921 C CA . ARG A 1 114 ? -0.142 -11.389 -1.442 1.00 84.38 114 ARG A CA 1
ATOM 922 C C . ARG A 1 114 ? -0.567 -11.292 0.017 1.00 84.38 114 ARG A C 1
ATOM 924 O O . ARG A 1 114 ? -1.673 -11.707 0.367 1.00 84.38 114 ARG A O 1
ATOM 931 N N . ASP A 1 115 ? 0.283 -10.711 0.852 1.00 86.12 115 ASP A N 1
ATOM 932 C CA . ASP A 1 115 ? -0.021 -10.550 2.267 1.00 86.12 115 ASP A CA 1
ATOM 933 C C . ASP A 1 115 ? -1.148 -9.532 2.470 1.00 86.12 115 ASP A C 1
ATOM 935 O O . ASP A 1 115 ? -2.077 -9.803 3.227 1.00 86.12 115 ASP A O 1
ATOM 939 N N . LEU A 1 116 ? -1.151 -8.419 1.723 1.00 84.38 116 LEU A N 1
ATOM 940 C CA . LEU A 1 116 ? -2.259 -7.456 1.718 1.00 84.38 116 LEU A CA 1
ATOM 941 C C . LEU A 1 116 ? -3.589 -8.099 1.319 1.00 84.38 116 LEU A C 1
ATOM 943 O O . LEU A 1 116 ? -4.612 -7.835 1.948 1.00 84.38 116 LEU A O 1
ATOM 947 N N . GLN A 1 117 ? -3.593 -8.941 0.283 1.00 81.69 117 GLN A N 1
ATOM 948 C CA . GLN A 1 117 ? -4.789 -9.679 -0.132 1.00 81.69 117 GLN A CA 1
ATOM 949 C C . GLN A 1 117 ? -5.263 -10.656 0.947 1.00 81.69 117 GLN A C 1
ATOM 951 O O . GLN A 1 117 ? -6.463 -10.855 1.099 1.00 81.69 117 GLN A O 1
ATOM 956 N N . SER A 1 118 ? -4.337 -11.216 1.724 1.00 82.81 118 SER A N 1
ATOM 957 C CA . SER A 1 118 ? -4.648 -12.111 2.842 1.00 82.81 118 SER A CA 1
ATOM 958 C C . SER A 1 118 ? -5.262 -11.378 4.045 1.00 82.81 118 SER A C 1
ATOM 960 O O . SER A 1 118 ? -5.833 -12.021 4.923 1.00 82.81 118 SER A O 1
ATOM 962 N N . MET A 1 119 ? -5.164 -10.042 4.098 1.00 76.69 119 MET A N 1
ATOM 963 C CA . MET A 1 119 ? -5.779 -9.206 5.138 1.00 76.69 119 MET A CA 1
ATOM 964 C C . MET A 1 119 ? -7.240 -8.808 4.851 1.00 76.69 119 MET A C 1
ATOM 966 O O . MET A 1 119 ? -7.870 -8.196 5.717 1.00 76.69 119 MET A O 1
ATOM 970 N N . LEU A 1 120 ? -7.758 -9.076 3.644 1.00 70.12 120 LEU A N 1
ATOM 971 C CA . LEU A 1 120 ? -9.084 -8.639 3.167 1.00 70.12 120 LEU A CA 1
ATOM 972 C C . LEU A 1 120 ? -10.210 -9.649 3.405 1.00 70.12 120 LEU A C 1
ATOM 974 O O . LEU A 1 120 ? -11.377 -9.162 3.448 1.00 70.12 120 LEU A O 1
#

Organism: NCBI:txid433720

Radius of gyration: 16.72 Å; Cα contacts (8 Å, |Δi|>4): 76; chains: 1; bounding box: 46×32×43 Å